Protein AF-A0A2H0SE82-F1 (afdb_monomer)

Sequence (77 aa):
GMARVDFLLTKDNELYLNELNTIPGFTSISMYPKLWEASGLSYKDLLDQLITLALARSKEKQDIKITYQPKNDWYNK

Radius of gyration: 21.86 Å; Cα contacts (8 Å, |Δi|>4): 61; chains: 1; bounding box: 32×31×70 Å

Solvent-accessible surface area (backbone atoms only — not comparable to full-atom values): 4938 Å² total; per-residue (Å²): 122,68,67,44,78,43,68,48,73,48,96,86,70,49,78,41,85,72,51,75,32,68,79,56,62,76,49,90,85,21,66,59,44,44,55,38,39,77,72,74,40,48,67,67,58,50,51,56,49,47,52,50,42,50,53,52,54,51,52,58,59,68,71,54,84,86,75,87,79,77,78,81,79,82,76,84,122

Foldseek 3Di:
DDWDWDWDADPVRDIDTDDIGPPF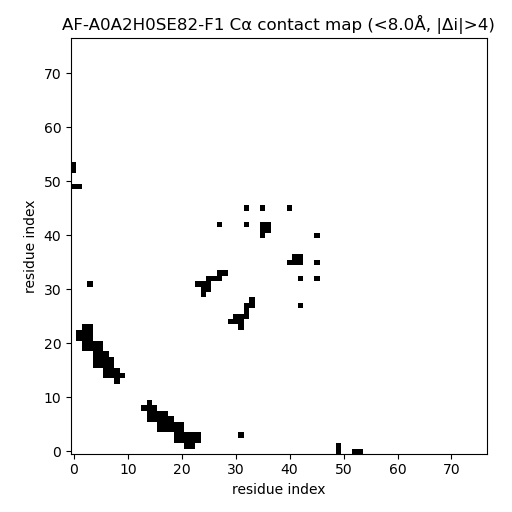DLPCPGPVQVVCVVVVQHSVNVVVVVVVVVVVVVVVVVPDDPDDDPDPPPPPD

pLDDT: mean 93.24, std 10.61, ran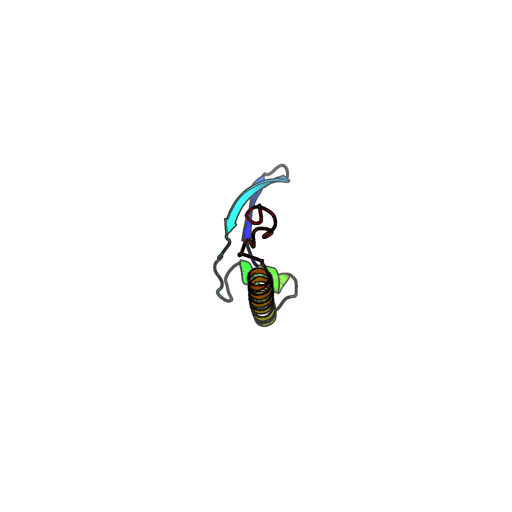ge [54.0, 98.62]

Secondary structure (DSSP, 8-state):
---EEEEEE-TT--EEEEEEESS---STTSHHHHHHHHTT--HHHHHHHHHHHHHHHHHHHHTS-------GGGS--

Structure (mmCIF, N/CA/C/O backbone):
data_AF-A0A2H0SE82-F1
#
_entry.id   AF-A0A2H0SE82-F1
#
loop_
_atom_site.group_PDB
_atom_site.id
_atom_site.type_symbol
_atom_site.label_atom_id
_atom_site.label_alt_id
_atom_site.label_comp_id
_atom_site.label_asym_id
_atom_site.label_entity_id
_atom_site.label_seq_id
_atom_site.pdbx_PDB_ins_code
_atom_site.Cartn_x
_atom_site.Cartn_y
_atom_site.Cartn_z
_atom_site.occupancy
_atom_site.B_iso_or_equiv
_atom_site.auth_seq_id
_atom_site.auth_comp_id
_atom_site.auth_asym_id
_atom_site.auth_atom_id
_atom_site.pdbx_PDB_model_num
ATOM 1 N N . GLY A 1 1 ? 1.891 -1.524 -6.808 1.00 93.38 1 GLY A N 1
ATOM 2 C CA . GLY A 1 1 ? 2.598 -0.594 -5.903 1.00 93.38 1 GLY A CA 1
ATOM 3 C C . GLY A 1 1 ? 2.022 -0.742 -4.513 1.00 93.38 1 GLY A C 1
ATOM 4 O O . GLY A 1 1 ? 1.486 -1.803 -4.232 1.00 93.38 1 GLY A O 1
ATOM 5 N N . MET A 1 2 ? 2.095 0.296 -3.680 1.00 97.62 2 MET A N 1
ATOM 6 C CA . MET A 1 2 ? 1.491 0.300 -2.345 1.00 97.62 2 MET A CA 1
ATOM 7 C C . MET A 1 2 ? 1.022 1.692 -1.937 1.00 97.62 2 MET A C 1
ATOM 9 O O . MET A 1 2 ? 1.549 2.689 -2.428 1.00 97.62 2 MET A O 1
ATOM 13 N N . ALA A 1 3 ? 0.066 1.729 -1.016 1.00 97.94 3 ALA A N 1
ATOM 14 C CA . ALA A 1 3 ? -0.235 2.886 -0.191 1.00 97.94 3 ALA A CA 1
ATOM 15 C C . ALA A 1 3 ? -0.915 2.4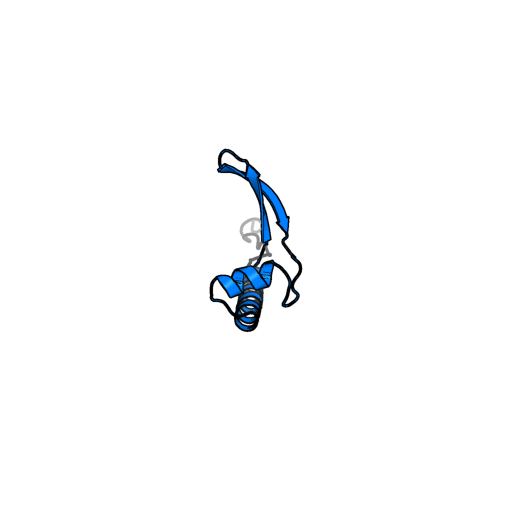17 1.105 1.00 97.94 3 ALA A C 1
ATOM 17 O O . ALA A 1 3 ? -1.641 1.421 1.090 1.00 97.94 3 ALA A O 1
ATOM 18 N N . ARG A 1 4 ? -0.707 3.138 2.209 1.00 98.50 4 ARG A N 1
ATOM 19 C CA . ARG A 1 4 ? -1.580 3.068 3.389 1.00 98.50 4 ARG A CA 1
ATOM 20 C C . ARG A 1 4 ? -2.578 4.218 3.303 1.00 98.50 4 ARG A C 1
ATOM 22 O O . ARG A 1 4 ? -2.176 5.346 3.026 1.00 98.50 4 ARG A O 1
ATOM 29 N N . VAL A 1 5 ? -3.852 3.917 3.511 1.00 98.25 5 VAL A N 1
ATOM 30 C CA . VAL A 1 5 ? -4.937 4.897 3.477 1.00 98.25 5 VAL A CA 1
ATOM 31 C C . VAL A 1 5 ? -5.489 5.016 4.887 1.00 98.25 5 VAL A C 1
ATOM 33 O O . VAL A 1 5 ? -5.974 4.027 5.434 1.00 98.25 5 VAL A O 1
ATOM 36 N N . ASP A 1 6 ? -5.378 6.203 5.472 1.00 98.25 6 ASP A N 1
ATOM 37 C CA . ASP A 1 6 ? -5.777 6.439 6.853 1.00 98.25 6 ASP A CA 1
ATOM 38 C C . ASP A 1 6 ? -7.110 7.187 6.882 1.00 98.25 6 ASP A C 1
ATOM 40 O O . ASP A 1 6 ? -7.293 8.207 6.210 1.00 98.25 6 ASP A O 1
ATOM 44 N N . PHE A 1 7 ? -8.050 6.654 7.659 1.00 98.31 7 PHE A N 1
ATOM 45 C CA . PHE A 1 7 ? -9.419 7.148 7.751 1.00 98.31 7 PHE A CA 1
ATOM 46 C C . PHE A 1 7 ? -9.725 7.687 9.149 1.00 98.31 7 PHE A C 1
ATOM 48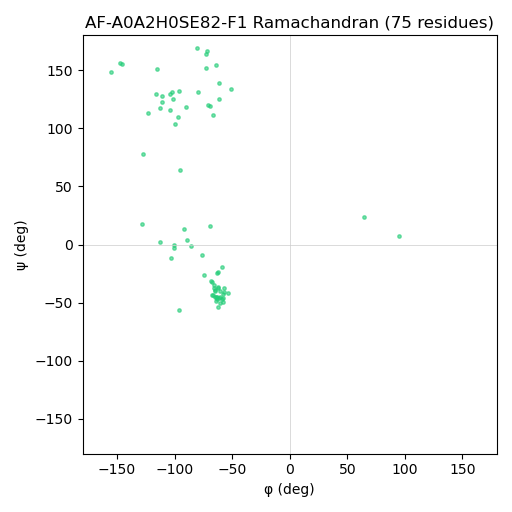 O O . PHE A 1 7 ? -9.196 7.202 10.150 1.00 98.31 7 PHE A O 1
ATOM 55 N N . LEU A 1 8 ? -10.642 8.649 9.213 1.00 98.44 8 LEU A N 1
ATOM 56 C CA . LEU A 1 8 ? -11.354 9.039 10.426 1.00 98.44 8 LEU A CA 1
ATOM 57 C C . LEU A 1 8 ? -12.759 8.428 10.365 1.00 98.44 8 LEU A C 1
ATOM 59 O O . LEU A 1 8 ? -13.440 8.563 9.351 1.00 98.44 8 LEU A O 1
ATOM 63 N N . LEU A 1 9 ? -13.189 7.770 11.442 1.00 98.06 9 LEU A N 1
ATOM 64 C CA . LEU A 1 9 ? -14.529 7.194 11.585 1.00 98.06 9 LEU A CA 1
ATOM 65 C C . LEU A 1 9 ? -15.304 7.992 12.638 1.00 98.06 9 LEU A C 1
ATOM 67 O O . LEU A 1 9 ? -14.842 8.123 13.775 1.00 98.06 9 LEU A O 1
ATOM 71 N N . THR A 1 10 ? -16.463 8.542 12.276 1.00 98.19 10 THR A N 1
ATOM 72 C CA . THR A 1 10 ? -17.317 9.265 13.231 1.00 98.19 10 THR A CA 1
ATOM 73 C C . THR A 1 10 ? -18.156 8.307 14.076 1.00 98.19 10 THR A C 1
ATOM 75 O O . THR A 1 10 ? -18.267 7.117 13.785 1.00 98.19 10 THR A O 1
ATOM 78 N N . LYS A 1 11 ? -18.793 8.834 15.130 1.00 97.62 11 LYS A N 1
ATOM 79 C CA . LYS A 1 11 ? -19.729 8.065 15.970 1.00 97.62 11 LYS A CA 1
ATOM 80 C C . LYS A 1 11 ? -20.962 7.577 15.202 1.00 97.62 11 LYS A C 1
ATOM 82 O O . LYS A 1 11 ? -21.545 6.573 15.595 1.00 97.62 11 LYS A O 1
ATOM 87 N N . ASP A 1 12 ? -21.307 8.259 14.114 1.00 98.00 12 ASP A N 1
ATOM 88 C CA . ASP A 1 12 ? -22.438 7.928 13.246 1.00 98.00 12 ASP A CA 1
ATOM 89 C C . ASP A 1 12 ? -22.028 6.994 12.087 1.00 98.00 12 ASP A C 1
ATOM 91 O O . ASP A 1 12 ? -22.797 6.783 11.158 1.00 98.00 12 ASP A O 1
ATOM 95 N N . ASN A 1 13 ? -20.827 6.397 12.158 1.00 97.38 13 ASN A N 1
ATOM 96 C CA . ASN A 1 13 ? -20.226 5.508 11.155 1.00 97.38 13 ASN A CA 1
ATOM 97 C C . ASN A 1 13 ? -19.903 6.155 9.796 1.00 97.38 13 ASN A C 1
ATOM 99 O O . ASN A 1 13 ? -19.743 5.452 8.797 1.00 97.38 13 ASN A O 1
ATOM 103 N N . GLU A 1 14 ? -19.726 7.475 9.754 1.00 98.31 14 GLU A N 1
ATOM 104 C CA . GLU A 1 14 ? -19.239 8.162 8.555 1.00 98.31 14 GLU A CA 1
ATOM 105 C C . GLU A 1 14 ? -17.714 8.018 8.442 1.00 98.31 14 GLU A C 1
ATOM 107 O O . GLU A 1 14 ? -16.981 8.262 9.408 1.00 98.31 14 GLU A O 1
ATOM 112 N N . LEU A 1 15 ? -17.232 7.632 7.257 1.00 97.88 15 LEU A N 1
ATOM 113 C CA . LEU A 1 15 ? -15.809 7.464 6.954 1.00 97.88 15 LEU A CA 1
ATOM 114 C C . LEU A 1 15 ? -15.271 8.660 6.169 1.00 97.88 15 LEU A C 1
ATOM 116 O O . LEU A 1 15 ? -15.736 8.961 5.072 1.00 97.88 15 LEU A O 1
ATOM 120 N N . TYR A 1 16 ? -14.212 9.274 6.688 1.00 98.25 16 TYR A N 1
ATOM 121 C CA . TYR A 1 16 ? -13.489 10.351 6.023 1.00 98.25 16 TYR A CA 1
ATOM 122 C C . TYR A 1 16 ? -1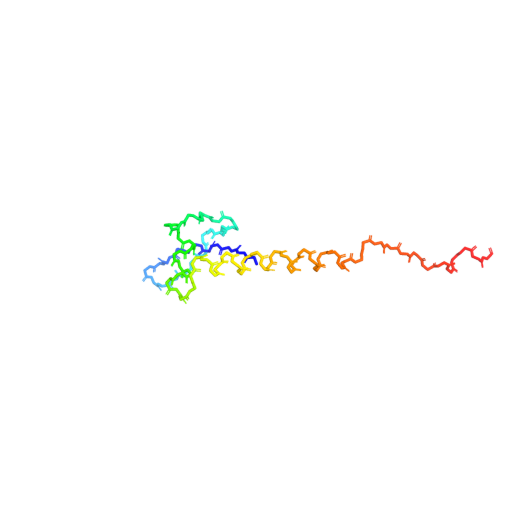2.066 9.913 5.709 1.00 98.25 16 TYR A C 1
ATOM 124 O O . TYR A 1 16 ? -11.344 9.442 6.586 1.00 98.25 16 TYR A O 1
ATOM 132 N N . LEU A 1 17 ? -11.647 10.098 4.460 1.00 98.19 17 LEU A N 1
ATOM 133 C CA . LEU A 1 17 ? -10.251 9.937 4.068 1.00 98.19 17 LEU A CA 1
ATOM 134 C C . LEU A 1 17 ? -9.425 11.091 4.653 1.00 98.19 17 LEU A C 1
ATOM 136 O O . LEU A 1 17 ? -9.688 12.247 4.329 1.00 98.19 17 LEU A O 1
ATOM 140 N N . ASN A 1 18 ? -8.428 10.778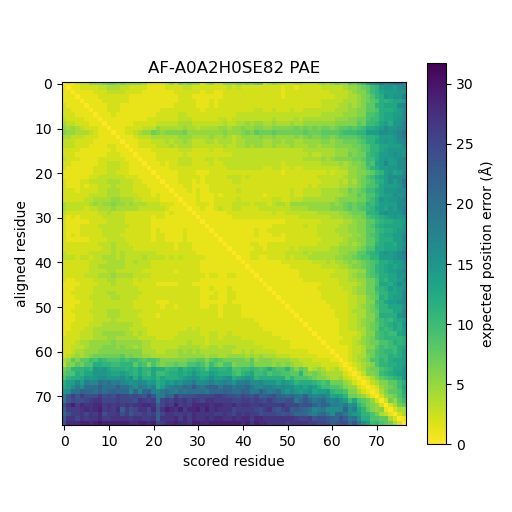 5.481 1.00 98.25 18 ASN A N 1
ATOM 141 C CA . ASN A 1 18 ? -7.543 11.775 6.081 1.00 98.25 18 ASN A CA 1
ATOM 142 C C . ASN A 1 18 ? -6.246 11.937 5.284 1.00 98.25 18 ASN A C 1
ATOM 144 O O . ASN A 1 18 ? -5.923 13.032 4.832 1.00 98.25 18 ASN A O 1
ATOM 148 N N . GLU A 1 19 ? -5.509 10.842 5.086 1.00 98.06 19 GLU A N 1
ATOM 149 C CA . GLU A 1 19 ? -4.223 10.867 4.386 1.00 98.06 19 GLU A CA 1
ATOM 150 C C . GLU A 1 19 ? -3.976 9.603 3.559 1.00 98.06 19 GLU A C 1
ATOM 152 O O . GLU A 1 19 ? -4.509 8.523 3.830 1.00 98.06 19 GLU A O 1
ATOM 157 N N . LEU A 1 20 ? -3.133 9.753 2.535 1.00 98.19 20 LEU A N 1
ATOM 158 C CA . LEU A 1 20 ? -2.652 8.659 1.703 1.00 98.19 20 LEU A CA 1
ATOM 159 C C . LEU A 1 20 ? -1.124 8.635 1.739 1.00 98.19 20 LEU A C 1
ATOM 161 O O . LEU A 1 20 ? -0.453 9.523 1.215 1.00 98.19 20 LEU A O 1
ATOM 165 N N . ASN A 1 21 ? -0.576 7.576 2.326 1.00 98.25 21 ASN A N 1
ATOM 166 C CA . ASN A 1 21 ? 0.856 7.362 2.478 1.00 98.25 21 ASN A CA 1
ATOM 167 C C . ASN A 1 21 ? 1.362 6.407 1.396 1.00 98.25 21 ASN A C 1
ATOM 169 O O . ASN A 1 21 ? 1.167 5.196 1.494 1.00 98.25 21 ASN A O 1
ATOM 173 N N . THR A 1 22 ? 2.035 6.931 0.370 1.00 97.88 22 THR A N 1
ATOM 174 C CA . THR A 1 22 ? 2.616 6.110 -0.713 1.00 97.88 22 THR A CA 1
ATOM 175 C C . THR A 1 22 ? 3.871 5.353 -0.274 1.00 97.88 22 THR A C 1
ATOM 177 O O . THR A 1 22 ? 4.157 4.286 -0.813 1.00 97.88 22 THR A O 1
ATOM 180 N N . ILE A 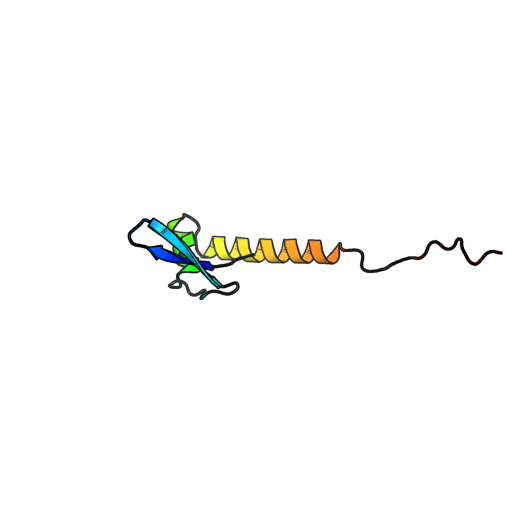1 23 ? 4.585 5.872 0.732 1.00 97.62 23 ILE A N 1
ATOM 181 C CA . ILE A 1 23 ? 5.726 5.230 1.397 1.00 97.62 23 ILE A CA 1
ATOM 182 C C . ILE A 1 23 ? 5.466 5.244 2.914 1.00 97.62 23 ILE A C 1
ATOM 184 O O . ILE A 1 23 ? 5.970 6.115 3.623 1.00 97.62 23 ILE A O 1
ATOM 188 N N . PRO A 1 24 ? 4.617 4.336 3.427 1.00 97.81 24 PRO A N 1
ATOM 189 C CA . PRO A 1 24 ? 4.356 4.248 4.857 1.00 97.81 24 PRO A CA 1
ATOM 190 C C . PRO A 1 24 ? 5.566 3.657 5.595 1.00 97.81 24 PRO A C 1
ATOM 192 O O . PRO A 1 24 ? 6.449 3.046 4.989 1.00 97.81 24 PRO A O 1
ATOM 195 N N . GLY A 1 25 ? 5.575 3.774 6.926 1.00 97.25 25 GLY A N 1
ATOM 196 C CA . GLY A 1 25 ? 6.518 3.026 7.760 1.00 97.25 25 GLY A CA 1
ATOM 197 C C . GLY A 1 25 ? 6.500 1.532 7.410 1.00 97.25 25 GLY A C 1
ATOM 198 O O . GLY A 1 25 ? 5.426 0.944 7.251 1.00 97.25 25 GLY A O 1
ATOM 199 N N . PHE A 1 26 ? 7.688 0.939 7.267 1.00 97.81 26 PHE A N 1
ATOM 200 C CA . PHE A 1 26 ? 7.863 -0.398 6.688 1.00 97.81 26 PHE A CA 1
ATOM 201 C C . PHE A 1 26 ? 8.688 -1.357 7.559 1.00 97.81 26 PHE A C 1
ATOM 203 O O . PHE A 1 26 ? 9.198 -2.364 7.085 1.00 97.81 26 PHE A O 1
ATOM 210 N N . THR A 1 27 ? 8.848 -1.062 8.849 1.00 95.50 27 THR A N 1
ATOM 211 C CA . THR A 1 27 ? 9.448 -2.024 9.787 1.00 95.50 27 THR A CA 1
ATOM 212 C C . THR A 1 27 ? 8.467 -3.162 10.080 1.00 95.50 27 THR A C 1
ATOM 214 O O . THR A 1 27 ? 7.262 -3.013 9.881 1.00 95.50 27 THR A O 1
ATOM 217 N N . SER A 1 28 ? 8.942 -4.280 10.632 1.00 91.62 28 SER A N 1
ATOM 218 C CA . SER A 1 28 ? 8.085 -5.422 11.002 1.00 91.62 28 SER A CA 1
ATOM 219 C C . SER A 1 28 ? 6.980 -5.083 12.015 1.00 91.62 28 SER A C 1
ATOM 221 O O . SER A 1 28 ? 6.003 -5.818 12.124 1.00 91.62 28 SER A O 1
ATOM 223 N N . ILE A 1 29 ? 7.112 -3.973 12.746 1.00 94.94 29 ILE A N 1
ATOM 224 C CA . ILE A 1 29 ? 6.106 -3.466 13.694 1.00 94.94 29 ILE A CA 1
ATOM 225 C C . ILE A 1 29 ? 5.257 -2.321 13.124 1.00 94.94 29 ILE A C 1
ATOM 227 O O . ILE A 1 29 ? 4.367 -1.818 13.803 1.00 94.94 29 ILE A O 1
ATOM 231 N N . SER A 1 30 ? 5.536 -1.872 11.900 1.00 97.81 30 SER A N 1
ATOM 232 C CA . SER A 1 30 ? 4.780 -0.795 11.265 1.00 97.81 30 SER A CA 1
ATOM 233 C C . SER A 1 30 ? 3.389 -1.264 10.839 1.00 97.81 30 SER A C 1
ATOM 235 O O . SER A 1 30 ? 3.180 -2.428 10.499 1.00 97.81 30 SER A O 1
ATOM 237 N N . MET A 1 31 ? 2.439 -0.327 10.800 1.00 97.62 31 MET A N 1
ATOM 238 C CA . MET A 1 31 ? 1.035 -0.638 10.521 1.00 97.62 31 MET A CA 1
ATOM 239 C C . MET A 1 31 ? 0.821 -1.281 9.143 1.00 97.62 31 MET A C 1
ATOM 241 O O . MET A 1 31 ? 0.046 -2.222 9.029 1.00 97.62 31 MET A O 1
ATOM 245 N N . TYR A 1 32 ? 1.519 -0.821 8.097 1.00 98.19 32 TYR A N 1
ATOM 246 C CA . TYR A 1 32 ? 1.313 -1.351 6.745 1.00 98.19 32 TYR A CA 1
ATOM 247 C C . TYR A 1 32 ? 1.663 -2.853 6.642 1.00 98.19 32 TYR A C 1
ATOM 249 O O . TYR A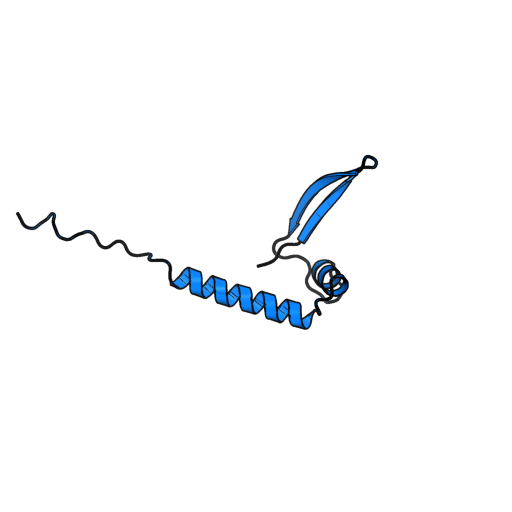 1 32 ? 0.780 -3.625 6.267 1.00 98.19 32 TYR A O 1
ATOM 257 N N . PRO A 1 33 ? 2.869 -3.315 7.043 1.00 97.50 33 PRO A N 1
ATOM 258 C CA . PRO A 1 33 ? 3.159 -4.749 7.138 1.00 97.50 33 PRO A CA 1
ATOM 259 C C . PRO A 1 33 ? 2.205 -5.529 8.050 1.00 97.50 33 PRO A C 1
ATOM 261 O O . PRO A 1 33 ? 1.791 -6.632 7.699 1.00 97.50 33 PRO A O 1
ATOM 264 N N . LYS A 1 34 ? 1.826 -4.958 9.201 1.00 98.00 34 LYS A N 1
ATOM 265 C CA . LYS A 1 34 ? 0.954 -5.625 10.179 1.00 98.00 34 LYS A CA 1
ATOM 266 C C . LYS A 1 34 ? -0.458 -5.887 9.657 1.00 98.00 34 LYS A C 1
ATOM 268 O O . LYS A 1 34 ? -1.003 -6.954 9.922 1.00 98.00 34 LYS A O 1
ATOM 273 N N . LEU A 1 35 ? -1.040 -4.956 8.901 1.00 98.00 35 LEU A N 1
ATOM 274 C CA . LEU A 1 35 ? -2.367 -5.136 8.301 1.00 98.00 35 LEU A CA 1
ATOM 275 C C . LEU A 1 35 ? -2.374 -6.255 7.249 1.00 98.00 35 LEU A C 1
ATOM 277 O O . LEU A 1 35 ? -3.327 -7.030 7.185 1.00 98.00 35 LEU A O 1
ATOM 281 N N . TRP A 1 36 ? -1.299 -6.382 6.466 1.00 98.12 36 TRP A N 1
ATOM 282 C CA . TRP A 1 36 ? -1.135 -7.485 5.513 1.00 98.12 36 TRP A CA 1
ATOM 283 C C . TRP A 1 36 ? -0.952 -8.834 6.209 1.00 98.12 36 TRP A C 1
ATOM 285 O O . TRP A 1 36 ? -1.609 -9.800 5.827 1.00 98.12 36 TRP A O 1
ATOM 295 N N . GLU A 1 37 ? -0.139 -8.882 7.266 1.00 97.75 37 GLU A N 1
ATOM 296 C CA . GLU A 1 37 ? 0.043 -10.082 8.091 1.00 97.75 37 GLU A CA 1
ATOM 297 C C . GLU A 1 37 ? -1.284 -10.545 8.703 1.00 97.75 37 GLU A C 1
ATOM 299 O O . 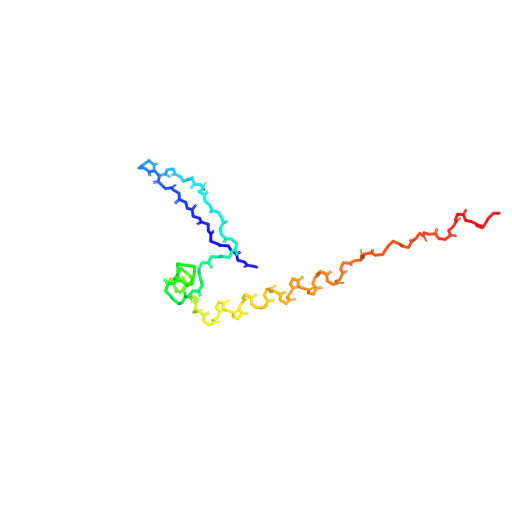GLU A 1 37 ? -1.646 -11.714 8.578 1.00 97.75 37 GLU A O 1
ATOM 304 N N . ALA A 1 38 ? -2.063 -9.619 9.273 1.00 97.94 38 ALA A N 1
ATOM 305 C CA . ALA A 1 38 ? -3.401 -9.903 9.795 1.00 97.94 38 ALA A CA 1
ATOM 306 C C . ALA A 1 38 ? -4.391 -10.373 8.710 1.00 97.94 38 ALA A C 1
ATOM 308 O O . ALA A 1 38 ? -5.355 -11.070 9.017 1.00 97.94 38 ALA A O 1
ATOM 309 N N . SER A 1 39 ? -4.135 -10.025 7.447 1.00 97.69 39 SER A N 1
ATOM 310 C CA . SER A 1 39 ? -4.909 -10.466 6.279 1.00 97.69 39 SER A CA 1
ATOM 311 C C . SER A 1 39 ? -4.392 -11.780 5.668 1.00 97.69 39 SER A C 1
ATOM 313 O O . SER A 1 39 ? -4.911 -12.222 4.645 1.00 97.69 39 SER A O 1
ATOM 315 N N . GLY A 1 40 ? -3.378 -12.412 6.272 1.00 97.75 40 GLY A N 1
ATOM 316 C CA . GLY A 1 40 ? -2.830 -13.705 5.848 1.00 97.75 40 GLY A CA 1
ATOM 317 C C . GLY A 1 40 ? -1.616 -13.635 4.915 1.00 97.75 40 GLY A C 1
ATOM 318 O O . GLY A 1 40 ? -1.177 -14.677 4.432 1.00 97.75 40 GLY A O 1
ATOM 319 N N . LEU A 1 41 ? -1.052 -12.449 4.661 1.00 97.81 41 LEU A N 1
ATOM 320 C CA . LEU A 1 41 ? 0.145 -12.284 3.833 1.00 97.81 41 LEU A CA 1
ATOM 321 C C . LEU A 1 41 ? 1.376 -12.026 4.706 1.00 97.81 41 LEU A C 1
ATOM 323 O O . LEU A 1 41 ? 1.468 -10.995 5.370 1.00 97.81 41 LEU A O 1
ATOM 327 N N . SER A 1 42 ? 2.346 -12.943 4.687 1.00 97.81 42 SER A N 1
ATOM 328 C CA . SER A 1 42 ? 3.567 -12.781 5.480 1.00 97.81 42 SER A CA 1
ATOM 329 C C . SER A 1 42 ? 4.379 -11.561 5.026 1.00 97.81 42 SER A C 1
ATOM 331 O O . SER A 1 42 ? 4.331 -11.153 3.865 1.00 97.81 42 SER A O 1
ATOM 333 N N . TYR A 1 43 ? 5.184 -10.990 5.927 1.00 96.69 43 TYR A N 1
ATOM 334 C CA . TYR A 1 43 ? 6.045 -9.851 5.589 1.00 96.69 43 TYR A CA 1
ATOM 335 C C . TYR A 1 43 ? 7.004 -10.150 4.425 1.00 96.69 43 TYR A C 1
ATOM 337 O O . TYR A 1 43 ? 7.236 -9.296 3.569 1.00 96.69 43 TYR A O 1
ATOM 345 N N . LYS A 1 44 ? 7.535 -11.378 4.371 1.00 97.75 44 LYS A N 1
ATOM 346 C CA . LYS A 1 44 ? 8.397 -11.828 3.275 1.00 97.75 44 LYS A CA 1
ATOM 347 C C . LYS A 1 44 ? 7.628 -11.854 1.953 1.00 97.75 44 LYS A C 1
ATOM 349 O O . LYS A 1 44 ? 8.099 -11.282 0.975 1.00 97.75 44 LYS A O 1
ATOM 354 N N . ASP A 1 45 ? 6.441 -12.455 1.935 1.00 98.25 45 ASP A N 1
ATOM 355 C CA . ASP A 1 45 ? 5.652 -12.564 0.704 1.00 98.25 45 ASP A CA 1
ATOM 356 C C . ASP A 1 45 ? 5.157 -11.189 0.228 1.00 98.25 45 ASP A C 1
ATOM 358 O O . ASP A 1 45 ? 5.085 -10.932 -0.972 1.00 98.25 45 ASP A O 1
ATOM 362 N N . LEU A 1 46 ? 4.884 -10.265 1.155 1.00 97.88 46 LEU A N 1
ATOM 363 C CA . LEU A 1 46 ? 4.585 -8.869 0.838 1.00 97.88 46 LEU A CA 1
ATOM 364 C C . LEU A 1 46 ? 5.756 -8.181 0.118 1.00 97.88 46 LEU A C 1
ATOM 366 O O . LEU A 1 46 ? 5.538 -7.494 -0.881 1.00 97.88 46 LEU A O 1
ATOM 370 N N . LEU A 1 47 ? 6.993 -8.363 0.590 1.00 97.38 47 LEU A N 1
ATOM 371 C CA . LEU A 1 47 ? 8.183 -7.833 -0.089 1.00 97.38 47 LEU A CA 1
ATOM 372 C C . LEU A 1 47 ? 8.332 -8.427 -1.495 1.00 97.38 47 LEU A C 1
ATOM 374 O O . LEU A 1 47 ? 8.525 -7.676 -2.455 1.00 97.38 47 LEU A O 1
ATOM 378 N N . ASP A 1 48 ? 8.178 -9.748 -1.617 1.00 98.44 48 ASP A N 1
ATOM 379 C CA . ASP A 1 48 ? 8.256 -10.466 -2.893 1.00 98.44 48 ASP A CA 1
ATOM 380 C C . ASP A 1 48 ? 7.215 -9.912 -3.895 1.00 98.44 48 ASP A C 1
ATOM 382 O O . ASP A 1 48 ? 7.536 -9.627 -5.058 1.00 98.44 48 ASP A O 1
ATOM 386 N N . GLN A 1 49 ? 5.985 -9.644 -3.439 1.00 98.19 49 GLN A N 1
ATOM 387 C CA . GLN A 1 49 ? 4.942 -9.015 -4.258 1.00 98.19 49 GLN A CA 1
ATOM 388 C C . GLN A 1 49 ? 5.293 -7.582 -4.678 1.00 98.19 49 GLN A C 1
ATOM 390 O O . GLN A 1 49 ? 5.125 -7.227 -5.847 1.00 98.19 49 GLN A O 1
ATOM 395 N N . LEU A 1 50 ? 5.792 -6.742 -3.767 1.00 98.31 50 LEU A N 1
ATOM 396 C CA . LEU A 1 50 ? 6.124 -5.348 -4.085 1.00 98.31 50 LEU A CA 1
ATOM 397 C C . LEU A 1 50 ? 7.269 -5.238 -5.095 1.00 98.31 50 LEU A C 1
ATOM 399 O O . LEU A 1 50 ? 7.193 -4.413 -6.010 1.00 98.31 50 LEU A O 1
ATOM 403 N N . ILE A 1 51 ? 8.288 -6.091 -4.973 1.00 98.44 51 ILE A N 1
ATOM 404 C CA . ILE A 1 51 ? 9.391 -6.182 -5.940 1.00 98.44 51 ILE A CA 1
ATOM 405 C C . ILE A 1 51 ? 8.856 -6.630 -7.303 1.00 98.44 51 ILE A C 1
ATOM 407 O O . ILE A 1 51 ? 9.152 -5.997 -8.318 1.00 98.44 51 ILE A O 1
ATOM 411 N N . THR A 1 52 ? 8.012 -7.664 -7.329 1.00 98.62 52 THR A N 1
ATOM 412 C CA . THR A 1 52 ? 7.391 -8.163 -8.566 1.00 98.62 52 THR A CA 1
ATOM 413 C C . THR A 1 52 ? 6.591 -7.066 -9.272 1.00 98.62 52 THR A C 1
ATOM 415 O O . THR A 1 52 ? 6.765 -6.836 -10.471 1.00 98.62 52 THR A O 1
ATOM 418 N N . LEU A 1 53 ? 5.771 -6.319 -8.526 1.00 98.44 53 LEU A N 1
ATOM 419 C CA . LEU A 1 53 ? 5.003 -5.187 -9.050 1.00 98.44 53 LEU A CA 1
ATOM 420 C C . LEU A 1 53 ? 5.908 -4.067 -9.585 1.00 98.44 53 LEU A C 1
ATOM 422 O O . LEU A 1 53 ? 5.579 -3.442 -10.594 1.00 98.44 53 LEU A O 1
ATOM 426 N N . ALA A 1 54 ? 7.039 -3.796 -8.929 1.00 98.31 54 ALA A N 1
ATOM 427 C CA . ALA A 1 54 ? 7.993 -2.786 -9.380 1.00 98.31 54 ALA A CA 1
ATOM 428 C C . ALA A 1 54 ? 8.659 -3.177 -10.709 1.00 98.31 54 ALA A C 1
ATOM 430 O O . ALA A 1 54 ? 8.751 -2.343 -11.614 1.00 98.31 54 ALA A O 1
ATOM 431 N N . LEU A 1 55 ? 9.069 -4.441 -10.852 1.00 98.44 55 LEU A N 1
ATOM 432 C CA . LEU A 1 55 ? 9.650 -4.969 -12.088 1.00 98.44 55 LEU A CA 1
ATOM 433 C C . LEU A 1 55 ? 8.641 -4.950 -13.242 1.00 98.44 55 LEU A C 1
ATOM 435 O O . LEU A 1 55 ? 8.975 -4.475 -14.327 1.00 98.44 55 LEU A O 1
ATOM 439 N N . ALA A 1 56 ? 7.401 -5.390 -12.997 1.00 98.12 56 ALA A N 1
ATOM 440 C CA . ALA A 1 56 ? 6.329 -5.359 -13.992 1.00 98.12 56 ALA A CA 1
ATOM 441 C C . ALA A 1 56 ? 6.072 -3.931 -14.502 1.00 98.12 56 ALA A C 1
ATOM 443 O O . ALA A 1 56 ? 6.132 -3.682 -15.705 1.00 98.12 56 ALA A O 1
ATOM 444 N N . ARG A 1 57 ? 5.917 -2.964 -13.586 1.00 97.81 57 ARG A N 1
ATOM 445 C CA . ARG A 1 57 ? 5.719 -1.549 -13.940 1.00 97.81 57 ARG A CA 1
ATOM 446 C C . ARG A 1 57 ? 6.908 -0.956 -14.700 1.00 97.81 57 ARG A C 1
ATOM 448 O O . ARG A 1 57 ? 6.728 -0.108 -15.571 1.00 97.81 57 ARG A O 1
ATOM 455 N N . SER A 1 58 ? 8.131 -1.357 -14.349 1.00 97.50 58 SER A N 1
ATOM 456 C CA . SER A 1 58 ? 9.341 -0.919 -15.052 1.00 97.50 58 SER A CA 1
ATOM 457 C C . SER A 1 58 ? 9.340 -1.399 -16.504 1.00 97.50 58 SER A C 1
ATOM 459 O O . SER A 1 58 ? 9.577 -0.599 -17.408 1.00 97.50 58 SER A O 1
ATOM 461 N N . LYS A 1 59 ? 8.995 -2.673 -16.729 1.00 97.31 59 LYS A N 1
ATOM 462 C CA . LYS A 1 59 ? 8.869 -3.259 -18.067 1.00 97.31 59 LYS A CA 1
ATOM 463 C C . LYS A 1 59 ? 7.800 -2.546 -18.898 1.00 97.31 59 LYS A C 1
ATOM 465 O O . LYS A 1 59 ? 8.105 -2.081 -19.988 1.00 97.31 59 LYS A O 1
ATOM 470 N N . GLU A 1 60 ? 6.598 -2.363 -18.349 1.00 96.38 60 GLU A N 1
ATOM 471 C CA . GLU A 1 60 ? 5.518 -1.624 -19.025 1.00 96.38 60 GLU A CA 1
ATOM 472 C C . GLU A 1 60 ? 5.965 -0.225 -19.463 1.00 96.38 60 GLU A C 1
ATOM 474 O O . GLU A 1 60 ? 5.668 0.210 -20.571 1.00 96.38 60 GLU A O 1
ATOM 479 N N . LYS A 1 61 ? 6.718 0.480 -18.609 1.00 94.94 61 LYS A N 1
ATOM 480 C CA . LYS A 1 61 ? 7.236 1.814 -18.926 1.00 94.94 61 LYS A CA 1
ATOM 481 C C . LYS A 1 61 ? 8.255 1.793 -20.070 1.00 94.94 61 LYS A C 1
ATOM 483 O O . LYS A 1 61 ? 8.308 2.756 -20.831 1.00 94.94 61 LYS A O 1
ATOM 488 N N . GLN A 1 62 ? 9.068 0.744 -20.178 1.00 94.06 62 GLN A N 1
ATOM 489 C CA . GLN A 1 62 ? 10.046 0.592 -21.262 1.00 94.06 62 GLN A CA 1
ATOM 490 C C . GLN A 1 62 ? 9.372 0.360 -22.620 1.00 94.06 62 GLN A C 1
ATOM 492 O O . GLN A 1 62 ? 9.884 0.829 -23.633 1.00 94.06 62 GLN A O 1
ATOM 497 N N . ASP A 1 63 ? 8.207 -0.290 -22.634 1.00 94.19 63 ASP A N 1
ATOM 498 C CA . ASP A 1 63 ? 7.453 -0.583 -23.859 1.00 94.19 63 ASP A CA 1
ATOM 499 C C . ASP A 1 63 ? 6.715 0.651 -24.431 1.00 94.19 63 ASP A C 1
ATOM 501 O O . ASP A 1 63 ? 6.196 0.620 -25.552 1.00 94.19 63 ASP A O 1
ATOM 505 N N . ILE A 1 64 ? 6.675 1.768 -23.694 1.00 94.12 64 ILE A N 1
ATOM 506 C CA . ILE A 1 64 ? 6.051 3.014 -24.153 1.00 94.12 64 ILE A CA 1
ATOM 507 C C . ILE A 1 64 ? 6.883 3.619 -25.293 1.00 94.12 64 ILE A C 1
ATOM 509 O O . ILE A 1 64 ? 8.032 4.022 -25.111 1.00 94.12 64 ILE A O 1
ATOM 513 N N . LYS A 1 65 ? 6.275 3.761 -26.479 1.00 88.12 65 LYS A N 1
ATOM 514 C CA . LYS A 1 65 ? 6.889 4.466 -27.615 1.00 88.12 65 LYS A CA 1
ATOM 515 C C . LYS A 1 65 ? 7.031 5.956 -27.299 1.00 88.12 65 LYS A C 1
ATOM 517 O O . LYS A 1 65 ? 6.043 6.682 -27.253 1.00 88.12 65 LYS A O 1
ATOM 522 N N . ILE A 1 66 ? 8.271 6.409 -27.138 1.00 88.00 66 ILE A N 1
ATOM 523 C CA . ILE A 1 66 ? 8.621 7.816 -26.870 1.00 88.00 66 ILE A CA 1
ATOM 524 C C . ILE A 1 66 ? 9.102 8.578 -28.113 1.00 88.00 66 ILE A C 1
ATOM 526 O O . ILE A 1 66 ? 9.429 9.758 -28.030 1.00 88.00 66 ILE A O 1
ATOM 530 N N . THR A 1 67 ? 9.162 7.915 -29.270 1.00 87.62 67 THR A N 1
ATOM 531 C CA . THR A 1 67 ? 9.628 8.514 -30.526 1.00 87.62 67 THR A CA 1
ATOM 532 C C . THR A 1 67 ? 8.469 8.676 -31.500 1.00 87.62 67 THR A C 1
ATOM 534 O O . THR A 1 67 ? 7.765 7.715 -31.810 1.00 87.62 67 THR A O 1
ATOM 537 N N . TYR A 1 68 ? 8.304 9.892 -32.018 1.00 82.94 68 TYR A N 1
ATOM 538 C CA . TYR A 1 68 ? 7.428 10.180 -33.148 1.00 82.94 68 TYR A CA 1
ATOM 539 C C . TYR A 1 68 ? 8.229 10.051 -34.446 1.00 82.94 68 TYR A C 1
ATOM 541 O O . TYR A 1 68 ? 9.196 10.782 -34.649 1.00 82.94 68 TYR A O 1
ATOM 549 N N . GLN A 1 69 ? 7.839 9.123 -35.320 1.00 75.62 69 GLN A N 1
ATOM 550 C CA . GLN A 1 69 ? 8.328 9.093 -36.697 1.00 75.62 69 GLN A CA 1
ATOM 551 C C . GLN A 1 69 ? 7.294 9.790 -37.590 1.00 75.62 69 GLN A C 1
ATOM 553 O O . GLN A 1 69 ? 6.198 9.247 -37.764 1.00 75.62 69 GLN A O 1
ATOM 558 N N . PRO A 1 70 ? 7.590 10.987 -38.132 1.00 77.44 70 PRO A N 1
ATOM 559 C CA . PRO A 1 70 ? 6.709 11.607 -39.111 1.00 77.44 70 PRO A CA 1
ATOM 560 C C . PRO A 1 70 ? 6.600 10.699 -40.341 1.00 77.44 70 PRO A C 1
ATOM 562 O O . PRO A 1 70 ? 7.596 10.134 -40.791 1.00 77.44 70 PRO A O 1
ATOM 565 N N . LYS A 1 71 ? 5.395 10.560 -40.908 1.00 78.00 71 LYS A N 1
ATOM 566 C CA . LYS A 1 71 ? 5.241 9.918 -42.220 1.00 78.00 71 LYS A CA 1
ATOM 567 C C . LYS A 1 71 ? 6.020 10.741 -43.248 1.00 78.00 71 LYS A C 1
ATOM 569 O O . LYS A 1 71 ? 5.776 11.937 -43.360 1.00 78.00 71 LYS A O 1
ATOM 574 N N . ASN A 1 72 ? 6.932 10.115 -43.989 1.00 65.88 72 ASN A N 1
ATOM 575 C CA . ASN A 1 72 ? 7.834 10.757 -44.961 1.00 65.88 72 ASN A CA 1
ATOM 576 C C . ASN A 1 72 ? 7.135 11.295 -46.233 1.00 65.88 72 ASN A C 1
ATOM 578 O O . ASN A 1 72 ? 7.796 11.604 -47.219 1.00 65.88 72 ASN A O 1
ATOM 582 N N . ASP A 1 73 ? 5.810 11.437 -46.228 1.00 61.25 73 ASP A N 1
ATOM 583 C CA . ASP A 1 73 ? 5.024 11.670 -47.444 1.00 61.25 73 ASP A CA 1
ATOM 584 C C . ASP A 1 73 ? 4.926 13.155 -47.849 1.00 61.25 73 ASP A C 1
ATOM 586 O O . ASP A 1 73 ? 4.303 13.478 -48.857 1.00 61.25 73 ASP A O 1
ATOM 590 N N . TRP A 1 74 ? 5.514 14.082 -47.082 1.00 62.94 74 TRP A N 1
ATOM 591 C CA . TRP A 1 74 ? 5.264 15.523 -47.239 1.00 62.94 74 TRP A CA 1
ATOM 592 C C . TRP A 1 74 ? 6.367 16.329 -47.947 1.00 62.94 74 TRP A C 1
ATOM 594 O O . TRP A 1 74 ? 6.101 17.469 -48.318 1.00 62.94 74 TRP A O 1
ATOM 604 N N . TYR A 1 75 ? 7.564 15.768 -48.177 1.00 62.94 75 TYR A N 1
ATOM 605 C CA . TYR A 1 75 ? 8.693 16.479 -48.817 1.00 62.94 75 TYR A CA 1
ATOM 606 C C . TYR A 1 75 ? 9.095 15.965 -50.211 1.00 62.94 75 TYR A C 1
ATOM 608 O O . TYR A 1 75 ? 10.018 16.508 -50.809 1.00 62.94 75 TYR A O 1
ATOM 616 N N . ASN A 1 76 ? 8.399 14.966 -50.762 1.00 57.50 76 ASN A N 1
ATOM 617 C CA . ASN A 1 76 ? 8.621 14.498 -52.136 1.00 57.50 76 ASN A CA 1
ATOM 618 C C . ASN A 1 76 ? 7.639 15.174 -53.114 1.00 57.50 76 ASN A C 1
ATOM 620 O O . ASN A 1 76 ? 6.782 14.506 -53.697 1.00 57.50 76 ASN A O 1
ATOM 624 N N . LYS A 1 77 ? 7.736 16.499 -53.263 1.00 54.00 77 LYS A N 1
ATOM 625 C CA . LYS A 1 77 ? 7.125 17.251 -54.369 1.00 54.00 77 LYS A CA 1
ATOM 626 C C . LYS A 1 77 ? 8.141 18.181 -55.003 1.00 54.00 77 LYS A C 1
ATOM 628 O O . LYS A 1 77 ? 8.869 18.841 -54.232 1.00 54.00 77 LYS A O 1
#

Mean predicted aligned error: 6.15 Å

Nearest PDB structures (foldseek):
  3q1k-assembly2_C  TM=9.714E-01  e=1.802E-05  Salmonella enterica subsp. enterica serovar Typhimurium
  7u9k-assembly1_A  TM=9.793E-01  e=2.674E-05  Staphylococcus aureus subsp. aureus NCTC 8325
  3i12-assembly2_C  TM=9.705E-01  e=3.478E-05  Salmonella enterica subsp. enterica serovar Typhimurium
  1ehi-assembly1_B  TM=8.765E-01  e=6.287E-04  Leuconostoc mesenteroides
  1ehi-assembly1_A  TM=9.180E-01  e=1.924E-03  Leuconostoc mesenteroides